Protein AF-A0A7W8XKG2-F1 (afdb_monomer_lite)

Foldseek 3Di:
DPPPPPDPDDCPPPPDDPVLLVVLVVDVVSVVVVCVVVVHDPVRSVVSVVVVVVVVVVVVVVVPPD

Sequence (66 aa):
MAGGKKLPGRLDHLDISPEELITALNDKSLSDALLKAKGWTREDLLRRADLLSKELAAAISAVNVV

Structure (mmCIF, N/CA/C/O backbone):
data_AF-A0A7W8XKG2-F1
#
_entry.id   AF-A0A7W8XKG2-F1
#
loop_
_atom_site.group_PDB
_atom_site.id
_atom_site.type_symbol
_atom_site.label_atom_id
_atom_site.label_alt_id
_atom_site.label_comp_id
_atom_site.label_asym_id
_atom_site.label_entity_id
_atom_site.label_seq_id
_atom_site.pdbx_PDB_ins_code
_atom_site.Cartn_x
_atom_site.Cartn_y
_atom_site.Cartn_z
_atom_site.occupancy
_atom_site.B_iso_or_equiv
_atom_site.auth_seq_id
_atom_site.auth_comp_id
_atom_site.auth_asym_id
_atom_site.auth_atom_id
_atom_site.pdbx_PDB_model_num
ATOM 1 N N . MET A 1 1 ? -10.239 13.457 -22.530 1.00 36.94 1 MET A N 1
ATOM 2 C CA . MET A 1 1 ? -9.967 12.016 -22.350 1.00 36.94 1 MET A CA 1
ATOM 3 C C . MET A 1 1 ? -8.567 11.906 -21.776 1.00 36.94 1 MET A C 1
ATOM 5 O O . MET A 1 1 ? -7.611 12.122 -22.508 1.00 36.94 1 MET A O 1
ATOM 9 N N . ALA A 1 2 ? -8.440 11.738 -20.459 1.00 42.53 2 ALA A N 1
ATOM 10 C CA . ALA A 1 2 ? -7.133 11.590 -19.831 1.00 42.53 2 ALA A CA 1
ATOM 11 C C . ALA A 1 2 ? -6.538 10.254 -20.294 1.00 42.53 2 ALA A C 1
ATOM 13 O O . ALA A 1 2 ? -6.997 9.187 -19.895 1.00 42.53 2 ALA A O 1
ATOM 14 N N . GLY A 1 3 ? -5.574 10.324 -21.210 1.00 47.12 3 GLY A N 1
ATOM 15 C CA . GLY A 1 3 ? -4.763 9.187 -21.610 1.00 47.12 3 GLY A CA 1
ATOM 16 C C . GLY A 1 3 ? -3.826 8.830 -20.468 1.00 47.12 3 GLY A C 1
ATOM 17 O O . GLY A 1 3 ? -2.675 9.259 -20.458 1.00 47.12 3 GLY A O 1
ATOM 18 N N . GLY A 1 4 ? -4.328 8.071 -19.495 1.00 49.97 4 GLY A N 1
ATOM 19 C CA . GLY A 1 4 ? -3.482 7.380 -18.535 1.00 49.97 4 GLY A CA 1
ATOM 20 C C . GLY A 1 4 ? -2.619 6.400 -19.316 1.00 49.97 4 GLY A C 1
ATOM 21 O O . GLY A 1 4 ? -3.110 5.367 -19.772 1.00 49.97 4 GLY A O 1
ATOM 22 N N . LYS A 1 5 ? -1.346 6.747 -19.544 1.00 52.69 5 LYS A N 1
ATOM 23 C CA . LYS A 1 5 ? -0.347 5.799 -20.043 1.00 52.69 5 LYS A CA 1
ATOM 24 C C . LYS A 1 5 ? -0.334 4.630 -19.064 1.00 52.69 5 LYS A C 1
ATOM 26 O O . LYS A 1 5 ? 0.233 4.740 -17.981 1.00 52.69 5 LYS A O 1
ATOM 31 N N . LYS A 1 6 ? -0.988 3.532 -19.442 1.00 51.94 6 LYS A N 1
ATOM 32 C CA . LYS A 1 6 ? -0.937 2.264 -18.724 1.00 51.94 6 LYS A CA 1
ATOM 33 C C . LYS A 1 6 ? 0.541 1.889 -18.626 1.00 51.94 6 LYS A C 1
ATOM 35 O O . LYS A 1 6 ? 1.182 1.641 -19.648 1.00 51.94 6 LYS A O 1
ATOM 40 N N . LEU A 1 7 ? 1.093 1.976 -17.415 1.00 51.50 7 LEU A N 1
ATOM 41 C CA . LEU A 1 7 ? 2.487 1.644 -17.136 1.00 51.50 7 LEU A CA 1
ATOM 42 C C . LEU A 1 7 ? 2.740 0.219 -17.656 1.00 51.50 7 LEU A C 1
ATOM 44 O O . LEU A 1 7 ? 1.914 -0.662 -17.399 1.00 51.50 7 LEU A O 1
ATOM 48 N N . PRO A 1 8 ? 3.807 -0.015 -18.439 1.00 45.41 8 PRO A N 1
ATOM 49 C CA . PRO A 1 8 ? 4.016 -1.299 -19.088 1.00 45.41 8 PRO A CA 1
ATOM 50 C C . PRO A 1 8 ? 4.170 -2.422 -18.051 1.00 45.41 8 PRO A C 1
ATOM 52 O O . PRO A 1 8 ? 5.173 -2.524 -17.355 1.00 45.41 8 PRO A O 1
ATOM 55 N N . GLY A 1 9 ? 3.145 -3.271 -17.961 1.00 52.44 9 GLY A N 1
ATOM 56 C CA . GLY A 1 9 ? 3.266 -4.719 -17.774 1.00 52.44 9 GLY A CA 1
ATOM 57 C C . GLY A 1 9 ? 3.788 -5.293 -16.453 1.00 52.44 9 GLY A C 1
ATOM 58 O O . GLY A 1 9 ? 3.992 -6.500 -16.422 1.00 52.44 9 GLY A O 1
ATOM 59 N N . ARG A 1 10 ? 4.006 -4.524 -15.377 1.00 54.62 10 ARG A N 1
ATOM 60 C CA . ARG A 1 10 ? 4.522 -5.100 -14.108 1.00 54.62 10 ARG A CA 1
ATOM 61 C C . ARG A 1 10 ? 3.738 -4.814 -12.826 1.00 54.62 10 ARG A C 1
ATOM 63 O O . ARG A 1 10 ? 3.955 -5.482 -11.824 1.00 54.62 10 ARG A O 1
ATOM 70 N N . LEU A 1 11 ? 2.773 -3.898 -12.858 1.00 55.22 11 LEU A N 1
ATOM 71 C CA . LEU A 1 11 ? 1.948 -3.569 -11.683 1.00 55.22 11 LEU A CA 1
ATOM 72 C C . LEU A 1 11 ? 0.664 -4.412 -11.585 1.00 55.22 11 LEU A C 1
ATOM 74 O O . LEU A 1 11 ? -0.081 -4.266 -10.624 1.00 55.22 11 LEU A O 1
ATOM 78 N N . ASP A 1 12 ? 0.435 -5.324 -12.537 1.00 55.06 12 ASP A N 1
ATOM 79 C CA . ASP A 1 12 ? -0.730 -6.228 -12.597 1.00 55.06 12 ASP A CA 1
ATOM 80 C C . ASP A 1 12 ? -0.797 -7.212 -11.407 1.00 55.06 12 ASP A C 1
ATOM 82 O O . ASP A 1 12 ? -1.826 -7.824 -11.149 1.00 55.06 12 ASP A O 1
ATOM 86 N N . HIS A 1 13 ? 0.298 -7.353 -10.652 1.00 63.31 13 HIS A N 1
ATOM 87 C CA . HIS A 1 13 ? 0.365 -8.192 -9.451 1.00 63.31 13 HIS A CA 1
ATOM 88 C C . HIS A 1 13 ? -0.111 -7.481 -8.177 1.00 63.31 13 HIS A C 1
ATOM 90 O O . HIS A 1 13 ? -0.277 -8.127 -7.140 1.00 63.31 13 HIS A O 1
ATOM 96 N N . LEU A 1 14 ? -0.303 -6.159 -8.219 1.00 67.88 14 LEU A N 1
ATOM 97 C CA . LEU A 1 14 ? -0.928 -5.442 -7.117 1.00 67.88 14 LEU A CA 1
ATOM 98 C C . LEU A 1 14 ? -2.443 -5.623 -7.233 1.00 67.88 14 LEU A C 1
ATOM 100 O O . LEU A 1 14 ? -3.060 -5.204 -8.204 1.00 67.88 14 LEU A O 1
ATOM 104 N N . ASP A 1 15 ? -3.061 -6.168 -6.186 1.00 81.50 15 ASP A N 1
ATOM 105 C CA . ASP A 1 15 ? -4.525 -6.299 -6.047 1.00 81.50 15 ASP A CA 1
ATOM 106 C C . ASP A 1 15 ? -5.256 -4.931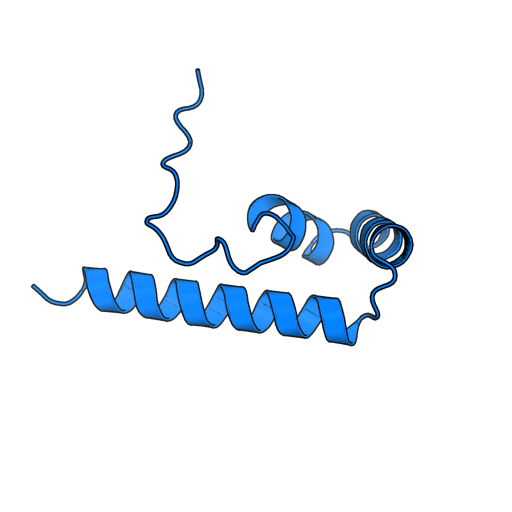 -5.933 1.00 81.50 15 ASP A C 1
ATOM 108 O O . ASP A 1 15 ? -6.442 -4.835 -5.608 1.00 81.50 15 ASP A O 1
ATOM 112 N N . ILE A 1 16 ? -4.520 -3.838 -6.138 1.00 84.81 16 ILE A N 1
ATOM 113 C CA . ILE A 1 16 ? -4.940 -2.449 -6.013 1.00 84.81 16 ILE A CA 1
ATOM 114 C C . ILE A 1 16 ? -4.173 -1.586 -7.013 1.00 84.81 16 ILE A C 1
ATOM 116 O O . ILE A 1 16 ? -2.982 -1.792 -7.252 1.00 84.81 16 ILE A O 1
ATOM 120 N N . SER A 1 17 ? -4.844 -0.577 -7.566 1.00 88.44 17 SER A N 1
ATOM 121 C CA . SER A 1 17 ? -4.189 0.385 -8.449 1.00 88.44 17 SER A CA 1
ATOM 122 C C . SER A 1 17 ? -3.154 1.227 -7.681 1.00 88.44 17 SER A C 1
ATOM 124 O O . SER A 1 17 ? -3.422 1.636 -6.550 1.00 88.44 17 SER A O 1
ATOM 126 N N . PRO A 1 18 ? -2.000 1.565 -8.286 1.00 86.88 18 PRO A N 1
ATOM 127 C CA . PRO A 1 18 ? -0.978 2.409 -7.661 1.00 86.88 18 PRO A CA 1
ATOM 128 C C . PRO A 1 18 ? -1.520 3.750 -7.160 1.00 86.88 18 PRO A C 1
ATOM 130 O O . PRO A 1 18 ? -1.143 4.202 -6.085 1.00 86.88 18 PRO A O 1
ATOM 133 N N . GLU A 1 19 ? -2.423 4.366 -7.925 1.00 88.75 19 GLU A N 1
ATOM 134 C CA . GLU A 1 19 ? -3.068 5.634 -7.569 1.00 88.75 19 GLU A CA 1
ATOM 135 C C . GLU A 1 19 ? -3.895 5.491 -6.287 1.00 88.75 19 GLU A C 1
ATOM 137 O O . GLU A 1 19 ? -3.709 6.257 -5.348 1.00 88.75 19 GLU A O 1
ATOM 142 N N . GLU A 1 20 ? -4.734 4.455 -6.209 1.00 89.50 20 GLU A N 1
ATOM 143 C CA . GLU A 1 20 ? -5.559 4.168 -5.032 1.00 89.50 20 GLU A CA 1
ATOM 144 C C . GLU A 1 20 ? -4.693 3.881 -3.796 1.00 89.50 20 GLU A C 1
ATOM 1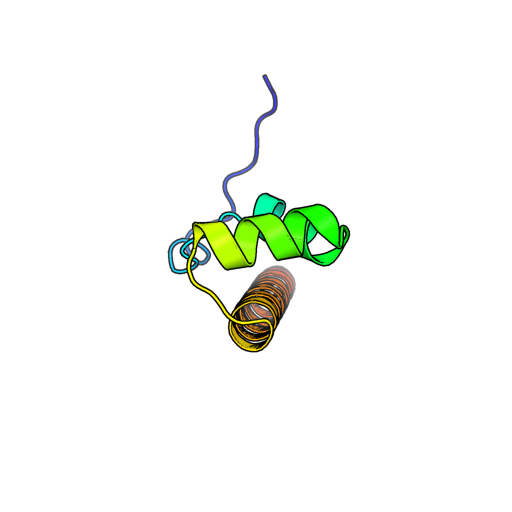46 O O . GLU A 1 20 ? -4.963 4.397 -2.710 1.00 89.50 20 GLU A O 1
ATOM 151 N N . LEU A 1 21 ? -3.597 3.134 -3.971 1.00 90.62 21 LEU A N 1
ATOM 152 C CA . LEU A 1 21 ? -2.634 2.864 -2.906 1.00 90.62 21 LEU A CA 1
ATOM 153 C C . LEU A 1 21 ? -1.948 4.147 -2.411 1.00 90.62 21 LEU A C 1
ATOM 155 O O . LEU A 1 21 ? -1.861 4.365 -1.204 1.00 90.62 21 LEU A O 1
ATOM 159 N N . ILE A 1 22 ? -1.484 5.013 -3.317 1.00 90.12 22 ILE A N 1
ATOM 160 C CA . ILE A 1 22 ? -0.840 6.289 -2.964 1.00 90.12 22 ILE A CA 1
ATOM 161 C C . ILE A 1 22 ? -1.831 7.214 -2.256 1.00 90.12 22 ILE A C 1
ATOM 163 O O . ILE A 1 22 ? -1.483 7.821 -1.240 1.00 90.12 22 ILE A O 1
ATOM 167 N N . THR A 1 23 ? -3.066 7.314 -2.745 1.00 91.75 23 THR A N 1
ATOM 168 C CA . THR A 1 23 ? -4.114 8.113 -2.104 1.00 91.75 23 THR A CA 1
ATOM 169 C C . THR A 1 23 ? -4.416 7.596 -0.698 1.00 91.75 23 THR A C 1
ATOM 171 O O . THR A 1 23 ? -4.464 8.387 0.243 1.00 91.75 23 THR A O 1
ATOM 174 N N . ALA A 1 24 ? -4.535 6.278 -0.521 1.00 91.19 24 ALA A N 1
ATOM 175 C CA . ALA A 1 24 ? -4.748 5.674 0.790 1.00 91.19 24 ALA A CA 1
ATOM 176 C C . ALA A 1 24 ? -3.568 5.905 1.750 1.00 91.19 24 ALA A C 1
ATOM 178 O O . ALA A 1 24 ? -3.784 6.118 2.938 1.00 91.19 24 ALA A O 1
ATOM 179 N N . LEU A 1 25 ? -2.324 5.906 1.264 1.00 89.38 25 LEU A N 1
ATOM 180 C CA . LEU A 1 25 ? -1.142 6.196 2.090 1.00 89.38 25 LEU A CA 1
ATOM 181 C C . LEU A 1 25 ? -1.075 7.660 2.554 1.00 89.38 25 LEU A C 1
ATOM 183 O O . LEU A 1 25 ? -0.516 7.930 3.616 1.00 89.38 25 LEU A O 1
ATOM 187 N N . ASN A 1 26 ? -1.628 8.592 1.774 1.00 92.31 26 ASN A N 1
ATOM 188 C CA . ASN A 1 26 ? -1.623 10.023 2.093 1.00 92.31 26 ASN A CA 1
ATOM 189 C C . ASN A 1 26 ? -2.809 10.463 2.964 1.00 92.31 26 ASN A C 1
ATOM 191 O O . ASN A 1 26 ? -2.736 11.518 3.590 1.00 92.31 26 ASN A O 1
ATOM 195 N N . ASP A 1 27 ? -3.880 9.669 3.035 1.00 93.50 27 ASP A N 1
ATOM 196 C CA . ASP A 1 27 ? -5.067 9.984 3.826 1.00 93.50 27 ASP A CA 1
ATOM 197 C C . ASP A 1 27 ? -5.393 8.878 4.839 1.00 93.50 27 ASP A C 1
ATOM 199 O O . ASP A 1 27 ? -5.617 7.709 4.511 1.00 93.50 27 ASP A O 1
ATOM 203 N N . LYS A 1 28 ? -5.454 9.258 6.120 1.00 91.00 28 LYS A N 1
ATOM 204 C CA . LYS A 1 28 ? -5.714 8.307 7.207 1.00 91.00 28 LYS A CA 1
ATOM 205 C C . LYS A 1 28 ? -7.109 7.672 7.112 1.00 91.00 28 LYS A C 1
ATOM 207 O O . LYS A 1 28 ? -7.272 6.513 7.478 1.00 91.00 28 LYS A O 1
ATOM 212 N N . SER A 1 29 ? -8.118 8.409 6.651 1.00 94.12 29 SER A N 1
ATOM 213 C CA . SER A 1 29 ? -9.484 7.886 6.555 1.00 94.12 29 SER A CA 1
ATOM 214 C C . SER A 1 29 ? -9.623 6.899 5.400 1.00 94.12 29 SER A C 1
ATOM 216 O O . SER A 1 29 ? -10.316 5.890 5.537 1.00 94.12 29 SER A O 1
ATOM 218 N N . LEU A 1 30 ? -8.957 7.169 4.278 1.00 92.12 30 LEU A N 1
ATOM 219 C CA . LEU A 1 30 ? -8.950 6.294 3.111 1.00 92.12 30 LEU A CA 1
ATOM 220 C C . LEU A 1 30 ? -8.107 5.045 3.349 1.00 92.12 30 LEU A C 1
ATOM 222 O O . LEU A 1 30 ? -8.526 3.965 2.940 1.00 92.12 30 LEU A O 1
ATOM 226 N N . SER A 1 31 ? -6.985 5.142 4.070 1.00 93.19 31 SER A N 1
ATOM 227 C CA . SER A 1 31 ? -6.267 3.942 4.522 1.00 93.19 31 SER A CA 1
ATOM 228 C C . SER A 1 31 ? -7.136 3.075 5.424 1.00 93.19 31 SER A C 1
ATOM 230 O O . SER A 1 31 ? -7.263 1.889 5.148 1.00 93.19 31 SER A O 1
ATOM 232 N N . ASP A 1 32 ?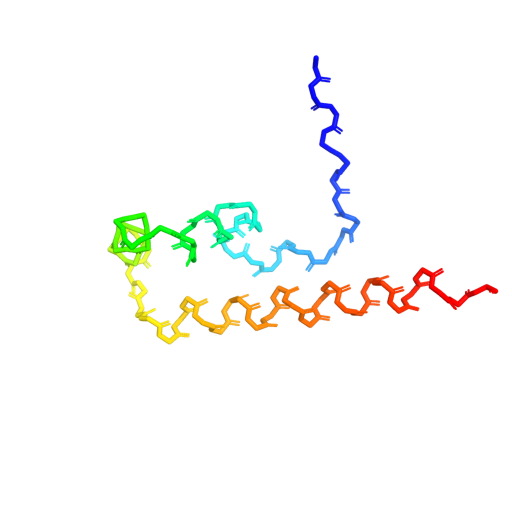 -7.789 3.623 6.451 1.00 94.31 32 ASP A N 1
ATOM 233 C CA . ASP A 1 32 ? -8.682 2.836 7.318 1.00 94.31 32 ASP A CA 1
ATOM 234 C C . ASP A 1 32 ? -9.836 2.180 6.531 1.00 94.31 32 ASP A C 1
ATOM 236 O O . ASP A 1 32 ? -10.167 1.011 6.756 1.00 94.31 32 ASP A O 1
ATOM 240 N N . ALA A 1 33 ? -10.426 2.903 5.574 1.00 93.56 33 ALA A N 1
ATOM 241 C CA . ALA A 1 33 ? -11.471 2.373 4.699 1.00 93.56 33 ALA A CA 1
ATOM 242 C C . ALA A 1 33 ? -10.952 1.240 3.803 1.00 93.56 33 ALA A C 1
ATOM 244 O O . ALA A 1 33 ? -11.595 0.194 3.703 1.00 93.56 33 ALA A O 1
ATOM 245 N N . LEU A 1 34 ? -9.774 1.416 3.202 1.00 91.56 34 LEU A N 1
ATOM 246 C CA . LEU A 1 34 ? -9.140 0.423 2.341 1.00 91.56 34 LEU A CA 1
ATOM 247 C C . LEU A 1 34 ? -8.762 -0.840 3.122 1.00 91.56 34 LEU A C 1
ATOM 249 O O . LEU A 1 34 ? -9.040 -1.951 2.671 1.00 91.56 34 LEU A O 1
ATOM 253 N N . LEU A 1 35 ? -8.184 -0.675 4.314 1.00 93.31 35 LEU A N 1
ATOM 254 C CA . LEU A 1 35 ? -7.829 -1.777 5.205 1.00 93.31 35 LEU A CA 1
ATOM 255 C C . LEU A 1 35 ? -9.060 -2.614 5.558 1.00 93.31 35 LEU A C 1
ATOM 257 O O . LEU A 1 35 ? -9.022 -3.837 5.457 1.00 93.31 35 LEU A O 1
ATOM 261 N N . LYS A 1 36 ? -10.183 -1.971 5.891 1.00 94.38 36 LYS A N 1
ATOM 262 C CA . LYS A 1 36 ? -11.442 -2.677 6.167 1.00 94.38 36 LYS A CA 1
ATOM 263 C C . LYS A 1 36 ? -12.023 -3.348 4.927 1.00 94.38 36 LYS A C 1
ATOM 265 O O . LYS A 1 36 ? -12.406 -4.510 5.003 1.00 94.38 36 LYS A O 1
ATOM 270 N N . ALA A 1 37 ? -12.079 -2.641 3.799 1.00 92.44 37 ALA A N 1
ATOM 271 C CA . ALA A 1 37 ? -12.669 -3.151 2.563 1.00 92.44 37 ALA A CA 1
ATOM 272 C C . ALA A 1 37 ? -11.921 -4.376 2.021 1.00 92.44 37 ALA A C 1
ATOM 274 O O . ALA A 1 37 ? -12.541 -5.313 1.523 1.00 92.44 37 ALA A O 1
ATOM 275 N N . LYS A 1 38 ? -10.591 -4.378 2.140 1.00 89.50 38 LYS A N 1
ATOM 276 C CA . LYS A 1 38 ? -9.727 -5.463 1.666 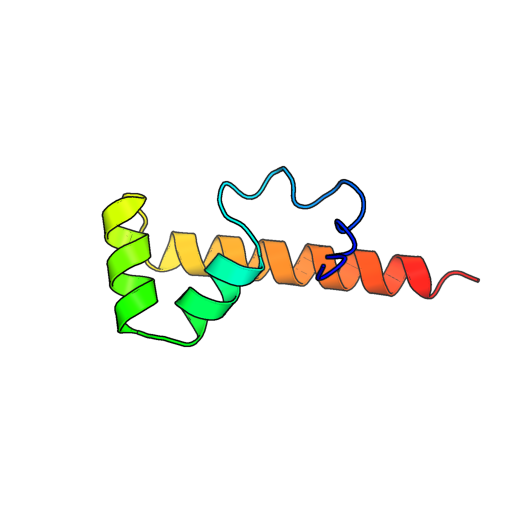1.00 89.50 38 LYS A CA 1
ATOM 277 C C . LYS A 1 38 ? -9.385 -6.500 2.744 1.00 89.50 38 LYS A C 1
ATOM 279 O O . LYS A 1 38 ? -8.726 -7.490 2.436 1.00 89.50 38 LYS A O 1
ATOM 284 N N . GLY A 1 39 ? -9.803 -6.287 3.995 1.00 93.25 39 GLY A N 1
ATOM 285 C CA . GLY A 1 39 ? -9.427 -7.139 5.129 1.00 93.25 39 GLY A CA 1
ATOM 286 C C . GLY A 1 39 ? -7.921 -7.130 5.416 1.00 93.25 39 GLY A C 1
ATOM 287 O O . GLY A 1 39 ? -7.359 -8.140 5.828 1.00 93.25 39 GLY A O 1
ATOM 288 N N . TRP A 1 40 ? -7.253 -6.012 5.140 1.00 92.38 40 TRP A N 1
ATOM 289 C CA . TRP A 1 40 ? -5.808 -5.854 5.271 1.00 92.38 40 TRP A CA 1
ATOM 290 C C . TRP A 1 40 ? -5.412 -5.282 6.626 1.00 92.38 40 TRP A C 1
ATOM 292 O O . TRP A 1 40 ? -6.162 -4.555 7.280 1.00 92.38 40 TRP A O 1
ATOM 302 N N . THR A 1 41 ? -4.170 -5.556 7.010 1.00 93.75 41 THR A N 1
ATOM 303 C CA . THR A 1 41 ? -3.505 -4.889 8.130 1.00 93.75 41 THR A CA 1
ATOM 304 C C . THR A 1 41 ? -2.695 -3.678 7.659 1.00 93.75 41 THR A C 1
ATOM 306 O O . THR A 1 41 ? -2.423 -3.493 6.473 1.00 93.75 41 THR A O 1
ATOM 309 N N . ARG A 1 42 ? -2.231 -2.833 8.585 1.00 90.50 42 ARG A N 1
ATOM 310 C CA . ARG A 1 42 ? -1.282 -1.763 8.220 1.00 90.50 42 ARG A CA 1
ATOM 311 C C . ARG A 1 42 ? 0.002 -2.300 7.589 1.00 90.50 42 ARG A C 1
ATOM 313 O O . ARG A 1 42 ? 0.539 -1.659 6.692 1.00 90.50 42 ARG A O 1
ATOM 320 N N . GLU A 1 43 ? 0.478 -3.462 8.027 1.00 92.44 43 GLU A N 1
ATOM 321 C CA . GLU A 1 43 ? 1.659 -4.097 7.437 1.00 92.44 43 GLU A CA 1
ATOM 322 C C . GLU A 1 43 ? 1.420 -4.484 5.978 1.00 92.44 43 GLU A C 1
ATOM 324 O O . GLU A 1 43 ? 2.297 -4.297 5.140 1.00 92.44 43 GLU A O 1
ATOM 329 N N . ASP A 1 44 ? 0.219 -4.957 5.650 1.00 91.25 44 ASP A N 1
ATOM 330 C CA . ASP A 1 44 ? -0.181 -5.259 4.276 1.00 91.25 44 ASP A CA 1
ATOM 331 C C . ASP A 1 44 ? -0.121 -4.033 3.367 1.00 91.25 44 ASP A C 1
ATOM 333 O O . ASP A 1 44 ? 0.357 -4.129 2.231 1.00 91.25 44 ASP A O 1
ATOM 337 N N . LEU A 1 45 ? -0.581 -2.887 3.872 1.00 90.50 45 LEU A N 1
ATOM 338 C CA . LEU A 1 45 ? -0.534 -1.618 3.153 1.00 90.50 45 LEU A CA 1
ATOM 339 C C . LEU A 1 45 ? 0.915 -1.174 2.912 1.00 90.50 45 LEU A C 1
ATOM 341 O O . LEU A 1 45 ? 1.273 -0.811 1.793 1.00 90.50 45 LEU A O 1
ATOM 345 N N . LEU A 1 46 ? 1.768 -1.277 3.935 1.00 90.94 46 LEU A N 1
ATOM 346 C CA . LEU A 1 46 ? 3.189 -0.935 3.836 1.00 90.94 46 LEU A CA 1
ATOM 347 C C . LEU A 1 46 ? 3.955 -1.874 2.897 1.00 90.94 46 LEU A C 1
ATOM 349 O O . LEU A 1 46 ? 4.764 -1.402 2.104 1.00 90.94 46 LEU A O 1
ATOM 353 N N . ARG A 1 47 ? 3.678 -3.184 2.918 1.00 90.88 47 ARG A N 1
ATOM 354 C CA . ARG A 1 47 ? 4.292 -4.144 1.980 1.00 90.88 47 ARG A CA 1
ATOM 355 C C . ARG A 1 47 ? 3.961 -3.809 0.532 1.00 90.88 47 ARG A C 1
ATOM 357 O O . ARG A 1 47 ? 4.828 -3.885 -0.329 1.00 90.88 47 ARG A O 1
ATOM 364 N N . ARG A 1 48 ? 2.716 -3.421 0.254 1.00 89.75 48 ARG A N 1
ATOM 365 C CA . ARG A 1 48 ? 2.293 -3.012 -1.095 1.00 89.75 48 ARG A CA 1
ATOM 366 C C . ARG A 1 48 ? 2.957 -1.703 -1.514 1.00 89.75 48 ARG A C 1
ATOM 368 O O . ARG A 1 48 ? 3.362 -1.580 -2.665 1.00 89.75 48 ARG A O 1
ATOM 375 N N . ALA A 1 49 ? 3.120 -0.764 -0.583 1.00 90.25 49 ALA A N 1
ATOM 376 C CA . ALA A 1 49 ? 3.858 0.474 -0.823 1.00 90.25 49 ALA A CA 1
ATOM 377 C C . ALA A 1 49 ? 5.338 0.208 -1.154 1.00 90.25 49 ALA A C 1
ATOM 379 O O . ALA A 1 49 ? 5.872 0.785 -2.100 1.00 90.25 49 ALA A O 1
ATOM 380 N N . ASP A 1 50 ? 5.985 -0.700 -0.418 1.00 90.75 50 ASP A N 1
ATOM 381 C CA . ASP A 1 50 ? 7.365 -1.131 -0.673 1.00 90.75 50 ASP A CA 1
ATOM 382 C C . ASP A 1 50 ? 7.509 -1.803 -2.047 1.00 90.75 50 ASP A C 1
ATOM 384 O O . ASP A 1 50 ? 8.404 -1.446 -2.814 1.00 90.75 50 ASP A O 1
ATOM 388 N N . LEU A 1 51 ? 6.589 -2.709 -2.398 1.00 90.19 51 LEU A N 1
ATOM 389 C CA . LEU A 1 51 ? 6.552 -3.337 -3.721 1.00 90.19 51 LEU A CA 1
ATOM 390 C C . LEU A 1 51 ? 6.413 -2.295 -4.834 1.00 90.19 51 LEU A C 1
ATOM 392 O O . LEU A 1 51 ? 7.190 -2.314 -5.786 1.00 90.19 51 LEU A O 1
ATOM 396 N N . LEU A 1 52 ? 5.481 -1.349 -4.691 1.00 88.75 52 LEU A N 1
ATOM 397 C CA . LEU A 1 52 ? 5.301 -0.270 -5.660 1.00 88.75 52 LEU A CA 1
ATOM 398 C C . LEU A 1 52 ? 6.575 0.577 -5.814 1.00 88.75 52 LEU A C 1
ATOM 400 O O . LEU A 1 52 ? 6.960 0.908 -6.934 1.00 88.75 52 LEU A O 1
ATOM 404 N N . SER A 1 53 ? 7.245 0.903 -4.706 1.00 89.00 53 SER A N 1
ATOM 405 C CA . SER A 1 53 ? 8.493 1.675 -4.708 1.00 89.00 53 SER A CA 1
ATOM 406 C C . SER A 1 53 ? 9.625 0.947 -5.441 1.00 89.00 53 SER A C 1
ATOM 408 O O . SER A 1 53 ? 10.292 1.533 -6.296 1.00 89.00 53 SER A O 1
ATOM 410 N N . LYS A 1 54 ? 9.813 -0.350 -5.167 1.00 88.81 54 LYS A N 1
ATOM 411 C CA . LYS A 1 54 ? 10.829 -1.185 -5.830 1.00 88.81 54 LYS A CA 1
ATOM 412 C C . LYS A 1 54 ? 10.585 -1.311 -7.326 1.00 88.81 54 LYS A C 1
ATOM 414 O O . LYS A 1 54 ? 11.521 -1.164 -8.109 1.00 88.81 54 LYS A O 1
ATOM 419 N N . GLU A 1 55 ? 9.336 -1.529 -7.721 1.00 85.00 55 GLU A N 1
ATOM 420 C CA . GLU A 1 55 ? 8.962 -1.625 -9.132 1.00 85.00 55 GLU A CA 1
ATOM 421 C C . GLU A 1 55 ? 9.171 -0.295 -9.859 1.00 85.00 55 GLU A C 1
ATOM 423 O O . GLU A 1 55 ? 9.715 -0.272 -10.964 1.00 85.00 55 GLU A O 1
ATOM 428 N N . LEU A 1 56 ? 8.818 0.828 -9.226 1.00 85.25 56 LEU A N 1
ATOM 429 C CA . LEU A 1 56 ? 9.074 2.152 -9.785 1.00 85.25 56 LEU A CA 1
ATOM 430 C C . LEU A 1 56 ? 10.578 2.413 -9.938 1.00 85.25 56 LEU A C 1
ATOM 432 O O . LEU A 1 56 ? 11.013 2.877 -10.991 1.00 85.25 56 LEU A O 1
ATOM 436 N N . ALA A 1 57 ? 11.380 2.076 -8.927 1.00 86.81 57 ALA A N 1
ATOM 437 C CA . ALA A 1 57 ? 12.833 2.207 -8.985 1.00 86.81 57 ALA A CA 1
ATOM 438 C C . ALA A 1 57 ? 13.439 1.345 -10.106 1.00 86.81 57 ALA A C 1
ATOM 440 O O . ALA A 1 57 ? 14.279 1.826 -10.868 1.00 86.81 57 ALA A O 1
ATOM 441 N N . ALA A 1 58 ? 12.976 0.102 -10.262 1.00 84.69 58 ALA A N 1
ATOM 442 C CA . ALA A 1 58 ? 13.402 -0.785 -11.341 1.00 84.69 58 ALA A CA 1
ATOM 443 C C . ALA A 1 58 ? 13.003 -0.245 -12.724 1.00 84.69 58 ALA A C 1
ATOM 445 O O . ALA A 1 58 ? 13.809 -0.283 -13.655 1.00 84.69 58 ALA A O 1
ATOM 446 N N . ALA A 1 59 ? 11.790 0.297 -12.862 1.00 83.25 59 ALA A N 1
ATOM 447 C CA . ALA A 1 59 ? 11.318 0.904 -14.103 1.00 83.25 59 ALA A CA 1
ATOM 448 C C . ALA A 1 59 ? 12.133 2.151 -14.479 1.00 83.25 59 ALA A C 1
ATOM 450 O O . ALA A 1 59 ? 12.549 2.281 -15.627 1.00 83.25 59 ALA A O 1
ATOM 451 N N . ILE A 1 60 ? 12.421 3.034 -1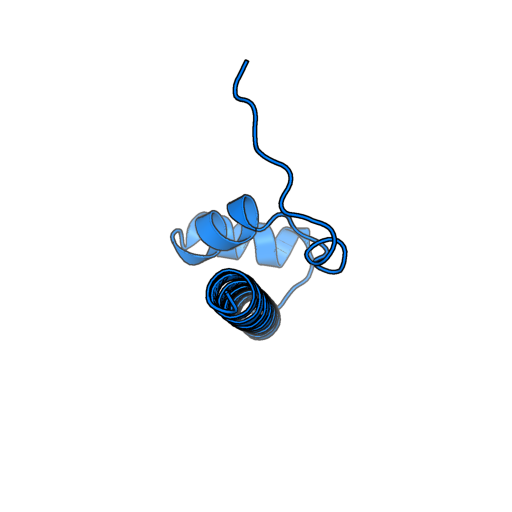3.517 1.00 80.12 60 ILE A N 1
ATOM 452 C CA . ILE A 1 60 ? 13.289 4.205 -13.724 1.00 80.12 60 ILE A CA 1
ATOM 453 C C . ILE A 1 60 ? 14.696 3.755 -14.124 1.00 80.12 60 ILE A C 1
ATOM 455 O O . ILE A 1 60 ? 15.262 4.276 -15.084 1.00 80.12 60 ILE A O 1
ATOM 459 N N . SER A 1 61 ? 15.244 2.752 -13.437 1.00 81.06 61 SER A N 1
ATOM 460 C CA . SER A 1 61 ? 16.563 2.210 -13.762 1.00 81.06 61 SER A CA 1
ATOM 461 C C . SER A 1 61 ? 16.614 1.635 -15.176 1.00 81.06 61 SER A C 1
ATOM 463 O O . SER A 1 61 ? 17.632 1.795 -15.837 1.00 81.06 61 SER A O 1
ATOM 465 N N . ALA A 1 62 ? 15.541 0.999 -15.652 1.00 75.69 62 ALA A N 1
ATOM 466 C CA . ALA A 1 62 ? 15.455 0.477 -17.014 1.00 75.69 62 ALA A CA 1
ATOM 467 C C . ALA A 1 62 ? 15.382 1.586 -18.079 1.00 75.69 62 ALA A C 1
ATOM 469 O O . ALA A 1 62 ? 15.844 1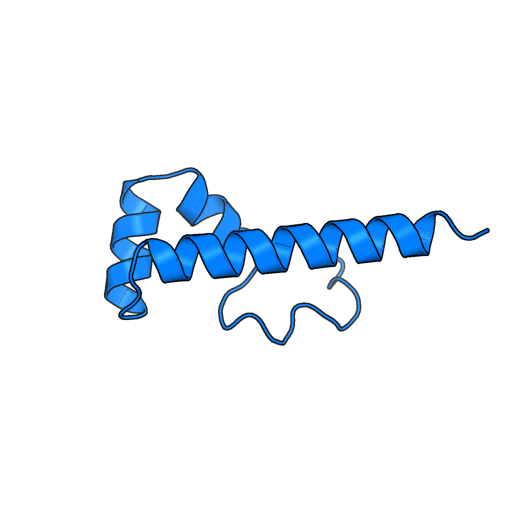.383 -19.198 1.00 75.69 62 ALA A O 1
ATOM 470 N N . VAL A 1 63 ? 14.840 2.762 -17.740 1.00 72.31 63 VAL A N 1
ATOM 471 C CA . VAL A 1 63 ? 14.818 3.935 -18.634 1.00 72.31 63 VAL A CA 1
ATOM 472 C C . VAL A 1 63 ? 16.212 4.560 -18.782 1.00 72.31 63 VAL A C 1
ATOM 474 O O . VAL A 1 63 ? 16.501 5.154 -19.815 1.00 72.31 63 VAL A O 1
ATOM 477 N N . ASN A 1 64 ? 17.093 4.396 -17.790 1.00 55.16 64 ASN A N 1
ATOM 478 C CA . ASN A 1 64 ? 18.438 4.980 -17.773 1.00 55.16 64 ASN A CA 1
ATOM 479 C C . ASN A 1 64 ? 19.535 4.054 -18.350 1.00 55.16 64 ASN A C 1
ATOM 481 O O . ASN A 1 64 ? 20.720 4.315 -18.149 1.00 55.16 64 ASN A O 1
ATOM 485 N N . VAL A 1 65 ? 19.162 2.966 -19.036 1.00 50.81 65 VAL A N 1
ATOM 486 C CA . VAL A 1 65 ? 20.095 2.102 -19.784 1.00 50.81 65 VAL A CA 1
ATOM 487 C C . VAL A 1 65 ? 19.965 2.400 -21.280 1.00 50.81 65 VAL A C 1
ATOM 489 O O . VAL A 1 65 ? 19.384 1.621 -22.032 1.00 50.81 65 VAL A O 1
ATOM 492 N N . VAL A 1 66 ? 20.483 3.557 -21.689 1.00 45.09 66 VAL A N 1
ATOM 493 C CA . VAL A 1 66 ? 20.852 3.923 -23.069 1.00 45.09 66 VAL A CA 1
ATOM 494 C C . VAL A 1 66 ? 22.045 4.860 -23.022 1.00 45.09 66 VAL A C 1
ATOM 496 O O . VAL A 1 66 ? 22.050 5.748 -22.140 1.00 45.09 66 VAL A O 1
#

Radius of gyration: 13.5 Å; chains: 1; bounding box: 34×20×31 Å

Secondary structure (DSSP, 8-state):
--------SSGGGSSS-HHHHHHHHH-HHHHHHHHHHHT--HHHHHHHHHHHHHHHHHHHHHHT--

Organism: NCBI:txid1138194

pLDDT: mean 79.45, std 17.25, range [36.94, 94.38]